Protein AF-A0A7C4MS54-F1 (afdb_monomer_lite)

Radius of gyration: 26.39 Å; chains: 1; bounding box: 42×18×94 Å

Structure (mmCIF, N/CA/C/O backbone):
data_AF-A0A7C4MS54-F1
#
_entry.id   AF-A0A7C4MS54-F1
#
loop_
_atom_site.group_PDB
_atom_site.id
_atom_site.type_symbol
_atom_site.label_atom_id
_atom_site.label_alt_id
_atom_site.label_comp_id
_atom_site.label_asym_id
_atom_site.label_entity_id
_atom_site.label_seq_id
_atom_site.pdbx_PDB_ins_code
_atom_site.Cartn_x
_atom_site.Cartn_y
_atom_site.Cartn_z
_atom_site.occupancy
_atom_site.B_iso_or_equiv
_atom_site.auth_seq_id
_atom_site.auth_comp_id
_atom_site.auth_asym_id
_atom_site.auth_atom_id
_atom_site.pdbx_PDB_model_num
ATOM 1 N N . MET A 1 1 ? -24.067 -3.063 77.037 1.00 51.09 1 MET A N 1
ATOM 2 C CA . MET A 1 1 ? -22.970 -2.999 76.049 1.00 51.09 1 MET A CA 1
ATOM 3 C C . MET A 1 1 ? -23.602 -3.081 74.671 1.00 51.09 1 MET A C 1
ATOM 5 O O . MET A 1 1 ? -23.989 -4.158 74.249 1.00 51.09 1 MET A O 1
ATOM 9 N N . THR A 1 2 ? -23.847 -1.932 74.048 1.00 55.25 2 THR A N 1
ATOM 10 C CA . THR A 1 2 ? -24.515 -1.801 72.745 1.00 55.25 2 THR A CA 1
ATOM 11 C C . THR A 1 2 ? -23.459 -1.516 71.685 1.00 55.25 2 THR A C 1
ATOM 13 O O . THR A 1 2 ? -22.834 -0.459 71.716 1.00 55.25 2 THR A O 1
ATOM 16 N N . SER A 1 3 ? -23.235 -2.466 70.780 1.00 61.16 3 SER A N 1
ATOM 17 C CA . SER A 1 3 ? -22.376 -2.279 69.608 1.00 61.16 3 SER A CA 1
ATOM 18 C C . SER A 1 3 ? -23.014 -1.262 68.649 1.00 61.16 3 SER A C 1
ATOM 20 O O . SER A 1 3 ? -24.208 -1.391 68.368 1.00 61.16 3 SER A O 1
ATOM 22 N N . PRO A 1 4 ? -22.277 -0.263 68.132 1.00 62.69 4 PRO A N 1
ATOM 23 C CA . PRO A 1 4 ? -22.805 0.629 67.107 1.00 62.69 4 PRO A CA 1
ATOM 24 C C . PRO A 1 4 ? -22.898 -0.113 65.766 1.00 62.69 4 PRO A C 1
ATOM 26 O O . PRO A 1 4 ? -21.961 -0.794 65.350 1.00 62.69 4 PRO A O 1
ATOM 29 N N . LEU A 1 5 ? -24.051 -0.002 65.103 1.00 65.44 5 LEU A N 1
ATOM 30 C CA . LEU A 1 5 ? -24.266 -0.513 63.749 1.00 65.44 5 LEU A CA 1
ATOM 31 C C . LEU A 1 5 ? -23.343 0.227 62.762 1.00 65.44 5 LEU A C 1
ATOM 33 O O . LEU A 1 5 ? -23.260 1.456 62.846 1.00 65.44 5 LEU A O 1
ATOM 37 N N . PRO A 1 6 ? -22.685 -0.470 61.816 1.00 61.66 6 PRO A N 1
ATOM 38 C CA . PRO A 1 6 ? -21.919 0.187 60.767 1.00 61.66 6 PRO A CA 1
ATOM 39 C C . PRO A 1 6 ? -22.862 1.057 59.931 1.00 61.66 6 PRO A C 1
ATOM 41 O O . PRO A 1 6 ? -23.870 0.595 59.391 1.00 61.66 6 PRO A O 1
ATOM 44 N N . SER A 1 7 ? -22.553 2.349 59.886 1.00 60.88 7 SER A N 1
ATOM 45 C CA . SER A 1 7 ? -23.285 3.363 59.142 1.00 60.88 7 SER A CA 1
ATOM 46 C C . SER A 1 7 ? -23.323 2.998 57.660 1.00 60.88 7 SER A C 1
ATOM 48 O O . SER A 1 7 ? -22.305 2.986 56.971 1.00 60.88 7 SER A O 1
ATOM 50 N N . ARG A 1 8 ? -24.539 2.707 57.195 1.00 58.69 8 ARG A N 1
ATOM 51 C CA . ARG A 1 8 ? -24.976 2.490 55.812 1.00 58.69 8 ARG A CA 1
ATOM 52 C C . ARG A 1 8 ? -24.769 3.753 54.961 1.00 58.69 8 ARG A C 1
ATOM 54 O O . ARG A 1 8 ? -25.728 4.369 54.512 1.00 58.69 8 ARG A O 1
ATOM 61 N N . THR A 1 9 ? -23.526 4.184 54.801 1.00 56.22 9 THR A N 1
ATOM 62 C CA . THR A 1 9 ? -23.143 5.353 53.993 1.00 56.22 9 THR A CA 1
ATOM 63 C C . THR A 1 9 ? -21.945 5.081 53.086 1.00 56.22 9 THR A C 1
ATOM 65 O O . THR A 1 9 ? -21.664 5.904 52.225 1.00 56.22 9 THR A O 1
ATOM 68 N N . GLU A 1 10 ? -21.281 3.924 53.192 1.00 54.59 10 GLU A N 1
ATOM 69 C CA . GLU A 1 10 ? -20.191 3.551 52.272 1.00 54.59 10 GLU A CA 1
ATOM 70 C C . GLU A 1 10 ? -20.669 2.880 50.969 1.00 54.59 10 GLU A C 1
ATOM 72 O O . GLU A 1 10 ? -19.930 2.861 49.991 1.00 54.59 10 GLU A O 1
ATOM 77 N N . GLU A 1 11 ? -21.916 2.397 50.892 1.00 55.72 11 GLU A N 1
ATOM 78 C CA . GLU A 1 11 ? -22.448 1.727 49.685 1.00 55.72 11 GLU A CA 1
ATOM 79 C C . GLU A 1 11 ? -22.977 2.673 48.595 1.00 55.72 11 GLU A C 1
ATOM 81 O O . GLU A 1 11 ? -23.348 2.234 47.510 1.00 55.72 11 GLU A O 1
ATOM 86 N N . LEU A 1 12 ? -23.016 3.980 48.850 1.00 57.59 12 LEU A N 1
ATOM 87 C CA . LEU A 1 12 ? -23.601 4.962 47.933 1.00 57.59 12 LEU A CA 1
ATOM 88 C C . LEU A 1 12 ? -22.546 5.934 47.419 1.00 57.59 12 LEU A C 1
ATOM 90 O O . LEU A 1 12 ? -22.773 7.137 47.334 1.00 57.59 12 LEU A O 1
ATOM 94 N N . ASN A 1 13 ? -21.377 5.403 47.064 1.00 59.97 13 ASN A N 1
ATOM 95 C CA . ASN A 1 13 ? -20.429 6.129 46.241 1.00 59.97 13 ASN A CA 1
ATOM 96 C C . ASN A 1 13 ? -20.705 5.775 44.766 1.00 59.97 13 ASN A C 1
ATOM 98 O O . ASN A 1 13 ? -20.149 4.804 44.253 1.00 59.97 13 ASN A O 1
ATOM 102 N N . PRO A 1 14 ? -21.560 6.525 44.038 1.00 59.97 14 PRO A N 1
ATOM 103 C CA . PRO A 1 14 ? -21.795 6.286 42.608 1.00 59.97 14 PRO A CA 1
ATOM 104 C C . PRO A 1 14 ? -20.517 6.461 41.767 1.00 59.97 14 PRO A C 1
ATOM 106 O O . PRO A 1 14 ? -20.503 6.130 40.584 1.00 59.97 14 PRO A O 1
ATOM 109 N N . PHE A 1 15 ? -19.442 6.973 42.375 1.00 60.66 15 PHE A N 1
ATOM 110 C CA . PHE A 1 15 ? -18.151 7.213 41.748 1.00 60.66 15 PHE A CA 1
ATOM 111 C C . PHE A 1 15 ? -17.141 6.064 41.878 1.00 60.66 15 PHE A C 1
ATOM 113 O O . PHE A 1 15 ? -16.119 6.096 41.196 1.00 60.66 15 PHE A O 1
ATOM 120 N N . SER A 1 16 ? -17.403 5.017 42.668 1.00 57.62 16 SER A N 1
ATOM 121 C CA . SER A 1 16 ? -16.558 3.811 42.694 1.00 57.62 16 SER A CA 1
ATOM 122 C C . SER A 1 16 ? -16.969 2.821 41.603 1.00 57.62 16 SER A C 1
ATOM 124 O O . SER A 1 16 ? -17.280 1.663 41.861 1.00 57.62 16 SER A O 1
ATOM 126 N N . SER A 1 17 ? -16.973 3.285 40.355 1.00 60.59 17 SER A N 1
ATOM 127 C CA . SER A 1 17 ? -16.931 2.390 39.202 1.00 60.59 17 SER A CA 1
ATOM 128 C C . SER A 1 17 ? -15.465 2.196 38.804 1.00 60.59 17 SER A C 1
ATOM 130 O O . SER A 1 17 ? -14.880 3.125 38.249 1.00 60.59 17 SER A O 1
ATOM 132 N N . PRO A 1 18 ? -14.853 1.009 38.976 1.00 58.78 18 PRO A N 1
ATOM 133 C CA . PRO A 1 18 ? -13.582 0.670 38.326 1.00 58.78 18 PRO A CA 1
ATOM 134 C C . PRO A 1 18 ? -13.771 0.440 36.810 1.00 58.78 18 PRO A C 1
ATOM 136 O O . PRO A 1 18 ? -13.239 -0.502 36.236 1.00 58.78 18 PRO A O 1
ATOM 139 N N . ARG A 1 19 ? -14.591 1.263 36.142 1.00 56.16 19 ARG A N 1
ATOM 140 C CA . ARG A 1 19 ? -14.986 1.101 34.733 1.00 56.16 19 ARG A CA 1
ATOM 141 C C . ARG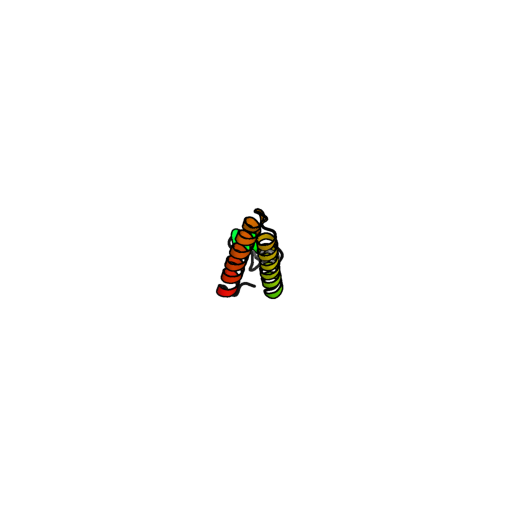 A 1 19 ? -14.836 2.396 33.929 1.00 56.16 19 ARG A C 1
ATOM 143 O O . ARG A 1 19 ? -15.543 2.605 32.953 1.00 56.16 19 ARG A O 1
ATOM 150 N N . THR A 1 20 ? -13.896 3.252 34.325 1.00 54.31 20 THR A N 1
ATOM 151 C CA . THR A 1 20 ? -13.449 4.410 33.523 1.00 54.31 20 THR A CA 1
ATOM 152 C C . THR A 1 20 ? -12.203 4.076 32.690 1.00 54.31 20 THR A C 1
ATOM 154 O O . THR A 1 20 ? -11.604 4.946 32.074 1.00 54.31 20 THR A O 1
ATOM 157 N N . GLU A 1 21 ? -11.825 2.798 32.606 1.00 55.47 21 GLU A N 1
ATOM 158 C CA . GLU A 1 21 ? -10.907 2.286 31.582 1.00 55.47 21 GLU A CA 1
ATOM 159 C C . GLU A 1 21 ? -11.670 1.654 30.412 1.00 55.47 21 GLU A C 1
ATOM 161 O O . GLU A 1 21 ? -11.240 0.681 29.809 1.00 55.47 21 GLU A O 1
ATOM 166 N N . SER A 1 22 ? -12.770 2.270 29.978 1.00 54.03 22 SER A N 1
ATOM 167 C CA . SER A 1 22 ? -13.028 2.287 28.540 1.00 54.03 22 SER A CA 1
ATOM 168 C C . SER A 1 22 ? -12.062 3.296 27.908 1.00 54.03 22 SER A C 1
ATOM 170 O O . SER A 1 22 ? -12.479 4.332 27.383 1.00 54.03 22 SER A O 1
ATOM 172 N N . ARG A 1 23 ? -10.746 3.018 2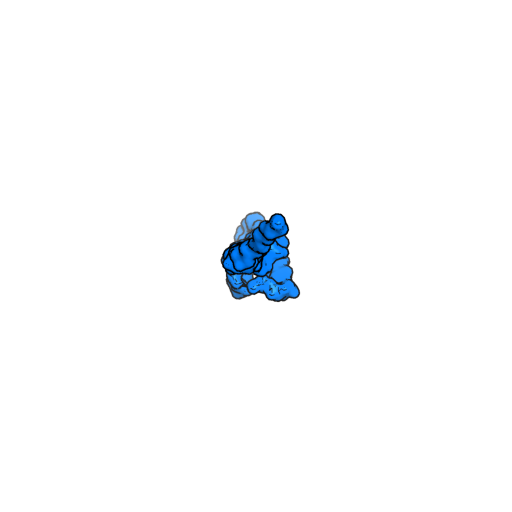7.939 1.00 57.94 23 ARG A N 1
ATOM 173 C CA . ARG A 1 23 ? -9.925 3.464 26.810 1.00 57.94 23 ARG A CA 1
ATOM 174 C C . ARG A 1 23 ? -10.643 2.854 25.629 1.00 57.94 23 ARG A C 1
ATOM 176 O O . ARG A 1 23 ? -10.765 1.636 25.561 1.00 57.94 23 ARG A O 1
ATOM 183 N N . ILE A 1 24 ? -11.236 3.697 24.801 1.00 59.03 24 ILE A N 1
ATOM 184 C CA . ILE A 1 24 ? -11.853 3.277 23.557 1.00 59.03 24 ILE A CA 1
ATOM 185 C C . ILE A 1 24 ? -10.704 2.669 22.759 1.00 59.03 24 ILE A C 1
ATOM 187 O O . ILE A 1 24 ? -9.963 3.403 22.112 1.00 59.03 24 ILE A O 1
ATOM 191 N N . ALA A 1 25 ? -10.472 1.364 22.929 1.00 58.97 25 ALA A N 1
ATOM 192 C CA . ALA A 1 25 ? -9.524 0.617 22.135 1.00 58.97 25 ALA A CA 1
ATOM 193 C C . ALA A 1 25 ? -10.010 0.837 20.714 1.00 58.97 25 ALA A C 1
ATOM 195 O O . ALA A 1 25 ? -11.139 0.474 20.364 1.00 58.97 25 ALA A O 1
ATOM 196 N N . SER A 1 26 ? -9.223 1.581 19.946 1.00 66.12 26 SER A N 1
ATOM 197 C CA . SER A 1 26 ? -9.586 1.819 18.567 1.00 66.12 26 SER A CA 1
ATOM 198 C C . SER A 1 26 ? -9.612 0.440 17.913 1.00 66.12 26 SER A C 1
ATOM 200 O O . SER A 1 26 ? -8.710 -0.353 18.183 1.00 66.12 26 SER A O 1
ATOM 202 N N . PRO A 1 27 ? -10.568 0.121 17.026 1.00 69.56 27 PRO A N 1
ATOM 203 C CA . PRO A 1 27 ? -10.561 -1.139 16.268 1.00 69.56 27 PRO A CA 1
ATOM 204 C C . PRO A 1 27 ? -9.222 -1.431 15.550 1.00 69.56 27 PRO A C 1
ATOM 206 O O . PRO A 1 27 ? -8.969 -2.548 15.097 1.00 69.56 27 PRO A O 1
ATOM 209 N N . ARG A 1 28 ? -8.370 -0.400 15.452 1.00 70.75 28 ARG A N 1
ATOM 210 C CA . ARG A 1 28 ? -7.027 -0.370 14.874 1.00 70.75 28 ARG A CA 1
ATOM 211 C C . ARG A 1 28 ? -5.890 -0.735 15.837 1.00 70.75 28 ARG A C 1
ATOM 213 O O . ARG A 1 28 ? -4.769 -0.917 15.372 1.00 70.75 28 ARG A O 1
ATOM 220 N N . ASP A 1 29 ? -6.137 -0.826 17.143 1.00 73.94 29 ASP A N 1
ATOM 221 C CA . ASP A 1 29 ? -5.109 -1.185 18.134 1.00 73.94 29 ASP A CA 1
ATOM 222 C C . ASP A 1 29 ? -4.716 -2.666 18.043 1.00 73.94 29 ASP A C 1
ATOM 224 O O . ASP A 1 29 ? -3.566 -3.016 18.297 1.00 73.94 29 ASP A O 1
ATOM 228 N N . ASP A 1 30 ? -5.634 -3.505 17.563 1.00 80.38 30 ASP A N 1
ATOM 229 C CA . ASP A 1 30 ? -5.405 -4.924 17.273 1.00 80.38 30 ASP A CA 1
ATOM 230 C C . ASP A 1 30 ? -4.676 -5.168 15.942 1.00 80.38 30 ASP A C 1
ATOM 232 O O . ASP A 1 30 ? -4.401 -6.315 15.579 1.00 80.38 30 ASP A O 1
ATOM 236 N N . TRP A 1 31 ? -4.431 -4.123 15.144 1.00 85.69 31 TRP A N 1
ATOM 237 C CA . TRP A 1 31 ? -3.806 -4.313 13.842 1.00 85.69 31 TRP A CA 1
ATOM 238 C C . TRP A 1 31 ? -2.351 -4.759 14.009 1.00 85.69 31 TRP A C 1
ATOM 240 O O . TRP A 1 31 ? -1.618 -4.195 14.831 1.00 85.69 31 TRP A O 1
ATOM 250 N N . PRO A 1 32 ? -1.881 -5.707 13.178 1.00 87.00 32 PRO A N 1
ATOM 251 C CA . PRO A 1 32 ? -0.469 -6.029 13.100 1.00 87.00 32 PRO A CA 1
ATOM 252 C C . PRO A 1 32 ? 0.343 -4.753 12.877 1.00 87.00 32 PRO A C 1
ATOM 254 O O . PRO A 1 32 ? -0.059 -3.890 12.094 1.00 87.00 32 PRO A O 1
ATOM 257 N N . LEU A 1 33 ? 1.511 -4.638 13.514 1.00 86.44 33 LEU A N 1
ATOM 258 C CA . LEU A 1 33 ? 2.347 -3.434 13.405 1.00 86.44 33 LEU A CA 1
ATOM 259 C C . LEU A 1 33 ? 2.637 -3.051 11.946 1.00 86.44 33 LEU A C 1
ATOM 261 O O . LEU A 1 33 ? 2.625 -1.870 11.615 1.00 86.44 33 LEU A O 1
ATOM 265 N N . TRP A 1 34 ? 2.832 -4.034 11.064 1.00 82.75 34 TRP A N 1
ATOM 266 C CA . TRP A 1 34 ? 3.090 -3.806 9.641 1.00 82.75 34 TRP A CA 1
ATOM 267 C C . TRP A 1 34 ? 1.872 -3.244 8.883 1.00 82.75 34 TRP A C 1
ATOM 269 O O . TRP A 1 34 ? 2.046 -2.384 8.021 1.00 82.75 34 TRP A O 1
ATOM 279 N N . VAL A 1 35 ? 0.647 -3.650 9.244 1.00 85.31 35 VAL A N 1
ATOM 280 C CA . VAL A 1 35 ? -0.612 -3.078 8.726 1.00 85.31 35 VAL A CA 1
ATOM 281 C C . VAL A 1 35 ? -0.801 -1.670 9.281 1.00 85.31 35 VAL A C 1
ATOM 283 O O . VAL A 1 35 ? -1.100 -0.737 8.540 1.00 85.31 35 VAL A O 1
ATOM 286 N N . ARG A 1 36 ? -0.562 -1.490 10.586 1.00 85.12 36 ARG A N 1
ATOM 287 C CA . ARG A 1 36 ? -0.691 -0.199 11.270 1.00 85.12 36 ARG A CA 1
ATOM 288 C C . ARG A 1 36 ? 0.257 0.853 10.709 1.00 85.12 36 ARG A C 1
ATOM 290 O O . ARG A 1 36 ? -0.146 2.005 10.602 1.00 85.12 36 ARG A O 1
ATOM 297 N N . ILE A 1 37 ? 1.484 0.467 10.356 1.00 86.12 37 ILE A N 1
ATOM 298 C CA . ILE A 1 37 ? 2.466 1.344 9.706 1.00 86.12 37 ILE A CA 1
ATOM 299 C C . ILE A 1 37 ? 2.035 1.653 8.267 1.00 86.12 37 ILE A C 1
ATOM 301 O O . ILE A 1 37 ? 2.024 2.820 7.886 1.00 86.12 37 ILE A O 1
ATOM 305 N N . GLY A 1 38 ? 1.636 0.640 7.489 1.00 79.81 38 GLY A N 1
ATOM 306 C CA . GLY A 1 38 ? 1.251 0.820 6.083 1.00 79.81 38 GLY A CA 1
ATOM 307 C C . GLY A 1 38 ? -0.018 1.657 5.886 1.00 79.81 38 GLY A C 1
ATOM 308 O O . GLY A 1 38 ? -0.107 2.448 4.955 1.00 79.81 38 GLY A O 1
ATOM 309 N N . LEU A 1 39 ? -0.990 1.534 6.791 1.00 82.12 39 LEU A N 1
ATOM 310 C CA . LEU A 1 39 ? -2.268 2.258 6.749 1.00 82.12 39 LEU A CA 1
ATOM 311 C C . LEU A 1 39 ? -2.341 3.379 7.793 1.00 82.12 39 LEU A C 1
ATOM 313 O O . LEU A 1 39 ? -3.433 3.840 8.151 1.00 82.12 39 LEU A O 1
ATOM 317 N N . TRP A 1 40 ? -1.192 3.830 8.305 1.00 78.44 40 TRP A N 1
ATOM 318 C CA . TRP A 1 40 ? -1.161 4.857 9.337 1.00 78.44 40 TRP A CA 1
ATOM 319 C C . TRP A 1 40 ? -1.832 6.133 8.814 1.00 78.44 40 TRP A C 1
ATOM 321 O O . TRP A 1 40 ? -1.411 6.707 7.815 1.00 78.44 40 TRP A O 1
ATOM 331 N N . LYS A 1 41 ? -2.906 6.566 9.488 1.00 75.12 41 LYS A N 1
ATOM 332 C CA . LYS A 1 41 ? -3.773 7.697 9.100 1.00 75.12 41 LYS A CA 1
ATOM 333 C C . LYS A 1 41 ? -4.624 7.523 7.837 1.00 75.12 41 LYS A C 1
ATOM 335 O O . LYS A 1 41 ? -5.195 8.509 7.385 1.00 75.12 41 LYS A O 1
ATOM 340 N N . ILE A 1 42 ? -4.803 6.317 7.303 1.00 78.56 42 ILE A N 1
ATOM 341 C CA . ILE A 1 42 ? -5.750 6.096 6.202 1.00 78.56 42 ILE A CA 1
ATOM 342 C C . ILE A 1 42 ? -7.123 5.725 6.794 1.00 78.56 42 ILE A C 1
ATOM 344 O O . ILE A 1 42 ? -7.276 4.637 7.353 1.00 78.56 42 ILE A O 1
ATOM 348 N N . PRO A 1 43 ? -8.135 6.617 6.752 1.00 74.50 43 PRO A N 1
ATOM 349 C CA . PRO A 1 43 ? -9.423 6.365 7.396 1.00 74.50 43 PRO A CA 1
ATOM 350 C C . PRO A 1 43 ? -10.361 5.519 6.531 1.00 74.50 43 PRO A C 1
ATOM 352 O O . PRO A 1 43 ? -11.370 5.041 7.029 1.00 74.50 43 PRO A O 1
ATOM 355 N N . THR A 1 44 ? -10.083 5.366 5.232 1.00 80.88 44 THR A N 1
ATOM 356 C CA . THR A 1 44 ? -11.066 4.831 4.284 1.00 80.88 44 THR A CA 1
ATOM 357 C C . THR A 1 44 ? -10.414 3.960 3.220 1.00 80.88 44 THR A C 1
ATOM 359 O O . THR A 1 44 ? -9.390 4.334 2.645 1.00 80.88 44 THR A O 1
ATOM 362 N N . ARG A 1 45 ? -11.093 2.860 2.870 1.00 83.94 45 ARG A N 1
ATOM 363 C CA . ARG A 1 45 ? -10.719 1.917 1.803 1.00 83.94 45 ARG A CA 1
ATOM 364 C C . ARG A 1 45 ? -10.329 2.603 0.491 1.00 83.94 45 ARG A C 1
ATOM 366 O O . ARG A 1 45 ? -9.321 2.262 -0.117 1.00 83.94 45 ARG A O 1
ATOM 373 N N . ARG A 1 46 ? -11.090 3.624 0.080 1.00 84.19 46 ARG A N 1
ATOM 374 C CA . ARG A 1 46 ? -10.841 4.381 -1.163 1.00 84.19 46 ARG A CA 1
ATOM 375 C C . ARG A 1 46 ? -9.481 5.081 -1.175 1.00 84.19 46 ARG A C 1
ATOM 377 O O . ARG A 1 46 ? -8.820 5.097 -2.205 1.00 84.19 46 ARG A O 1
ATOM 384 N N . ILE A 1 47 ? -9.070 5.647 -0.042 1.00 83.44 47 ILE A N 1
ATOM 385 C CA . ILE A 1 47 ? -7.795 6.365 0.067 1.00 83.44 47 ILE A CA 1
ATOM 386 C C . ILE A 1 47 ? -6.635 5.368 -0.015 1.00 83.44 47 ILE A C 1
ATOM 388 O O . ILE A 1 47 ? -5.670 5.631 -0.726 1.00 83.44 47 ILE A O 1
ATOM 392 N N . ALA A 1 48 ? -6.756 4.202 0.629 1.00 85.06 48 ALA A N 1
ATOM 393 C CA . ALA A 1 48 ? -5.745 3.146 0.555 1.00 85.06 48 ALA A CA 1
ATOM 394 C C . ALA A 1 48 ? -5.515 2.666 -0.889 1.00 85.06 48 ALA A C 1
ATOM 396 O O . ALA A 1 48 ? -4.379 2.620 -1.356 1.00 85.06 48 ALA A O 1
ATOM 397 N N . TRP A 1 49 ? -6.599 2.407 -1.628 1.00 85.12 49 TRP A N 1
ATOM 398 C CA . TRP A 1 49 ? -6.529 2.081 -3.056 1.00 85.12 49 TRP A CA 1
ATOM 399 C C . TRP A 1 49 ? -5.914 3.210 -3.893 1.00 85.12 49 TRP A C 1
ATOM 401 O O . TRP A 1 49 ? -5.181 2.941 -4.841 1.00 85.12 49 TRP A O 1
ATOM 411 N N . GLY A 1 50 ? -6.155 4.471 -3.523 1.00 88.94 50 GLY A N 1
ATOM 412 C CA . GLY A 1 50 ? -5.505 5.627 -4.143 1.00 88.94 50 GLY A CA 1
ATOM 413 C C . GLY A 1 50 ? -3.981 5.610 -3.982 1.00 88.94 50 GLY A C 1
ATOM 414 O O . GLY A 1 50 ? -3.266 5.818 -4.960 1.00 88.94 50 GLY A O 1
ATOM 415 N N . TYR A 1 51 ? -3.472 5.301 -2.785 1.00 85.25 51 TYR A N 1
ATOM 416 C CA . TYR A 1 51 ? -2.028 5.166 -2.541 1.00 85.25 51 TYR A CA 1
ATOM 417 C C . TYR A 1 51 ? -1.407 3.982 -3.284 1.00 85.25 51 TYR A C 1
ATOM 419 O O . TYR A 1 51 ? -0.305 4.114 -3.824 1.00 85.25 51 TYR A O 1
ATOM 427 N N . LEU A 1 52 ? -2.113 2.852 -3.363 1.00 87.88 52 LEU A N 1
ATOM 428 C CA . LEU A 1 52 ? -1.691 1.708 -4.169 1.00 87.88 52 LEU A CA 1
ATOM 429 C C . LEU A 1 52 ? -1.570 2.099 -5.651 1.00 87.88 52 LEU A C 1
ATOM 431 O O . LEU A 1 52 ? -0.535 1.859 -6.271 1.00 87.88 52 LEU A O 1
ATOM 435 N N . ALA A 1 53 ? -2.596 2.753 -6.204 1.00 87.12 53 ALA A N 1
ATOM 436 C CA . ALA A 1 53 ? -2.605 3.202 -7.593 1.00 87.12 53 ALA A CA 1
ATOM 437 C C . ALA A 1 53 ? -1.502 4.236 -7.874 1.00 87.12 53 ALA A C 1
ATOM 439 O O . ALA A 1 53 ? -0.807 4.133 -8.882 1.00 87.12 53 ALA A O 1
ATOM 440 N N . ALA A 1 54 ? -1.289 5.198 -6.971 1.00 87.31 54 ALA A N 1
ATOM 441 C CA . ALA A 1 54 ? -0.207 6.172 -7.091 1.00 87.31 54 ALA A CA 1
ATOM 442 C C . ALA A 1 54 ? 1.171 5.490 -7.078 1.00 87.31 54 ALA A C 1
ATOM 444 O O . ALA A 1 54 ? 2.010 5.782 -7.929 1.00 87.31 54 ALA A O 1
ATOM 445 N N . SER A 1 55 ? 1.383 4.541 -6.160 1.00 86.00 55 SER A N 1
ATOM 446 C CA . SER A 1 55 ? 2.618 3.750 -6.081 1.00 86.00 55 SER A CA 1
ATOM 447 C C . SER A 1 55 ? 2.854 2.932 -7.354 1.00 86.00 55 SER A C 1
ATOM 449 O O . SER A 1 55 ? 3.977 2.888 -7.846 1.00 86.00 55 SER A O 1
ATOM 451 N N . LEU A 1 56 ? 1.802 2.342 -7.933 1.00 89.62 56 LEU A N 1
ATOM 452 C CA . LEU A 1 56 ? 1.870 1.634 -9.216 1.00 89.62 56 LEU A CA 1
ATOM 453 C C . LEU A 1 56 ? 2.234 2.565 -10.378 1.00 89.62 56 LEU A C 1
ATOM 455 O O . LEU A 1 56 ? 3.072 2.210 -11.203 1.00 89.62 56 LEU A O 1
ATOM 459 N N . LEU A 1 57 ? 1.642 3.760 -10.440 1.00 89.88 57 LEU A N 1
ATOM 460 C CA . LEU A 1 57 ? 1.975 4.752 -11.466 1.00 89.88 57 LEU A CA 1
ATOM 461 C C . LEU A 1 57 ? 3.435 5.207 -11.358 1.00 89.88 57 LEU A C 1
ATOM 463 O O . LEU A 1 57 ? 4.123 5.306 -12.371 1.00 89.88 57 LEU A O 1
ATOM 467 N N . LEU A 1 58 ? 3.928 5.436 -10.138 1.00 86.19 58 LEU A N 1
ATOM 468 C CA . LEU A 1 58 ? 5.328 5.782 -9.873 1.00 86.19 58 LEU A CA 1
ATOM 469 C C . LEU A 1 58 ? 6.280 4.632 -10.219 1.00 86.19 58 LEU A C 1
ATOM 471 O O . LEU A 1 58 ? 7.315 4.858 -10.848 1.00 86.19 58 LEU A O 1
ATOM 475 N N . LEU A 1 59 ? 5.918 3.395 -9.873 1.00 87.12 59 LEU A N 1
ATOM 476 C CA . LEU A 1 59 ? 6.654 2.199 -10.278 1.00 87.12 59 LEU A CA 1
ATOM 477 C C . LEU A 1 59 ? 6.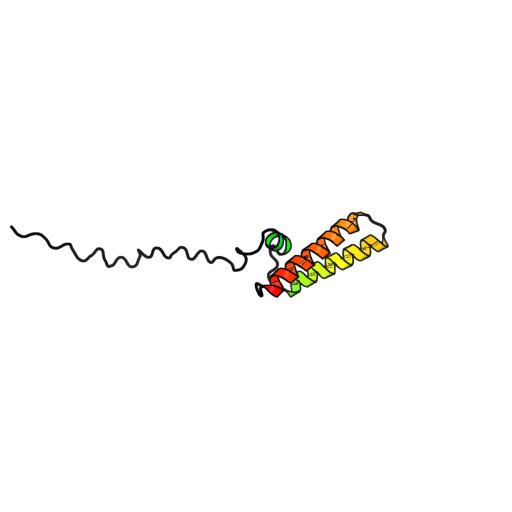761 2.115 -11.804 1.00 87.12 59 LEU A C 1
ATOM 479 O O . LEU A 1 59 ? 7.849 1.934 -12.341 1.00 87.12 59 LEU A O 1
ATOM 483 N N . PHE A 1 60 ? 5.648 2.293 -12.510 1.00 87.31 60 PHE A N 1
ATOM 484 C CA . PHE A 1 60 ? 5.640 2.230 -13.966 1.00 87.31 60 PHE A CA 1
ATOM 485 C C . PHE A 1 60 ? 6.448 3.378 -14.587 1.00 87.31 60 PHE A C 1
ATOM 487 O O . PHE A 1 60 ? 7.263 3.151 -15.477 1.00 87.31 60 PHE A O 1
ATOM 494 N N . GLY A 1 61 ? 6.300 4.602 -14.072 1.00 84.75 61 GLY A N 1
ATOM 495 C CA . GLY A 1 61 ? 7.070 5.761 -14.525 1.00 84.75 61 GLY A CA 1
ATOM 496 C C . GLY A 1 61 ? 8.578 5.586 -14.327 1.00 84.75 61 GLY A C 1
ATOM 497 O O . GLY A 1 61 ? 9.357 5.860 -15.237 1.00 84.75 61 GLY A O 1
ATOM 498 N N . THR A 1 62 ? 9.003 5.069 -13.172 1.00 85.19 62 THR A N 1
ATOM 499 C CA . THR A 1 62 ? 10.425 4.786 -12.906 1.00 85.19 62 THR A CA 1
ATOM 500 C C . THR A 1 62 ? 10.965 3.647 -13.768 1.00 85.19 62 THR A C 1
ATOM 502 O O . THR A 1 62 ? 12.095 3.750 -14.246 1.00 85.19 62 THR A O 1
ATOM 505 N N . ALA A 1 63 ? 10.161 2.614 -14.041 1.00 82.88 63 ALA A N 1
ATOM 506 C CA . ALA A 1 63 ? 10.525 1.536 -14.957 1.00 82.88 63 ALA A CA 1
ATOM 507 C C . ALA A 1 63 ? 10.738 2.043 -16.395 1.00 82.88 63 ALA A C 1
ATOM 509 O O . ALA A 1 63 ? 11.727 1.674 -17.024 1.00 82.88 63 ALA A O 1
ATOM 510 N N . VAL A 1 64 ? 9.873 2.937 -16.893 1.00 84.62 64 VAL A N 1
ATOM 511 C CA . VAL A 1 64 ? 10.004 3.550 -18.231 1.00 84.62 64 VAL A CA 1
ATOM 512 C C . VAL A 1 64 ? 11.268 4.405 -18.344 1.00 84.62 64 VAL A C 1
ATOM 514 O O . VAL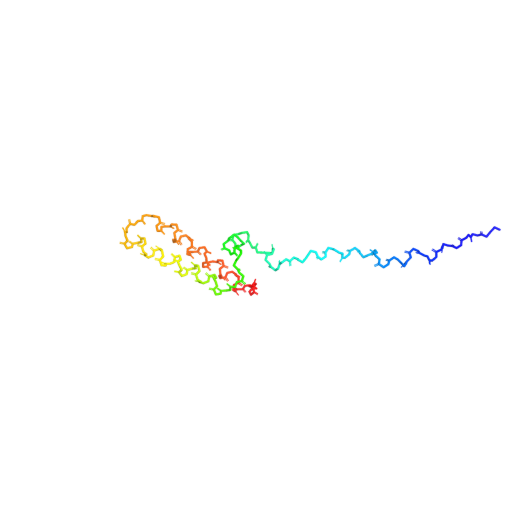 A 1 64 ? 11.942 4.381 -19.370 1.00 84.62 64 VAL A O 1
ATOM 517 N N .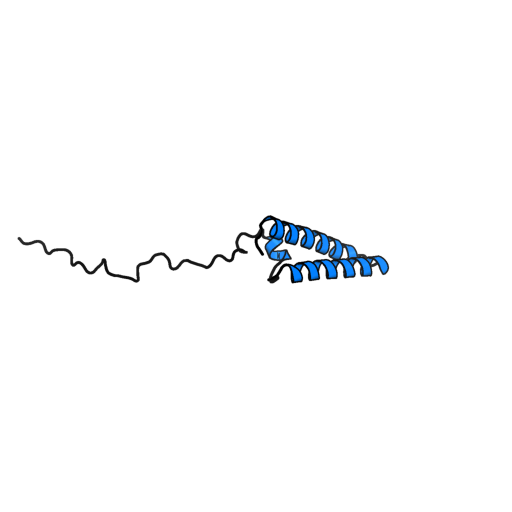 VAL A 1 65 ? 11.611 5.145 -17.287 1.00 84.19 65 VAL A N 1
ATOM 518 C CA . VAL A 1 65 ? 12.807 6.005 -17.250 1.00 84.19 65 VAL A CA 1
ATOM 519 C C . VAL A 1 65 ? 14.093 5.198 -16.978 1.00 84.19 65 VAL A C 1
ATOM 521 O O . VAL A 1 65 ? 15.193 5.724 -17.127 1.00 84.19 65 VAL A O 1
ATOM 524 N N . GLY A 1 66 ? 13.989 3.914 -16.611 1.00 73.25 66 GLY A N 1
ATOM 525 C CA . GLY A 1 66 ? 15.140 3.065 -16.281 1.00 73.25 66 GLY A CA 1
ATOM 526 C C . GLY A 1 66 ? 15.788 3.411 -14.936 1.00 73.25 66 GLY A C 1
ATOM 527 O O . GLY A 1 66 ? 16.988 3.216 -14.746 1.00 73.25 66 GLY A O 1
ATOM 528 N N . PHE A 1 67 ? 15.012 3.957 -13.996 1.00 77.19 67 PHE A N 1
ATOM 529 C CA . PHE A 1 67 ? 15.505 4.434 -12.708 1.00 77.19 67 PHE A CA 1
ATOM 530 C C . PHE A 1 67 ? 15.350 3.355 -11.621 1.00 77.19 67 PHE A C 1
ATOM 532 O O . PHE A 1 67 ? 14.243 2.930 -11.289 1.00 77.19 67 PHE A O 1
ATOM 539 N N . TRP A 1 68 ? 16.472 2.926 -11.035 1.00 74.00 68 TRP A N 1
ATOM 540 C CA . TRP A 1 68 ? 16.541 1.830 -10.054 1.00 74.00 68 TRP A CA 1
ATOM 541 C C . TRP A 1 68 ? 15.685 1.990 -8.773 1.00 74.00 68 TRP A C 1
ATOM 543 O O . TRP A 1 68 ? 15.265 0.964 -8.230 1.00 74.00 68 TRP A O 1
ATOM 553 N N . PRO A 1 69 ? 15.329 3.203 -8.290 1.00 77.06 69 PRO A N 1
ATOM 554 C CA . PRO A 1 69 ? 14.414 3.372 -7.158 1.00 77.06 69 PRO A CA 1
ATOM 555 C C . PRO A 1 69 ? 12.989 2.877 -7.410 1.00 77.06 69 PRO A C 1
ATOM 557 O O . PRO A 1 69 ? 12.208 2.810 -6.463 1.00 77.06 69 PRO A O 1
ATOM 560 N N . GLY A 1 70 ? 12.652 2.462 -8.637 1.00 76.12 70 GLY A N 1
ATOM 561 C CA . GLY A 1 70 ? 11.424 1.717 -8.920 1.00 76.12 70 GLY A CA 1
ATOM 562 C C . GLY A 1 70 ? 11.216 0.521 -7.988 1.00 76.12 70 GLY A C 1
ATOM 563 O O . GLY A 1 70 ? 10.095 0.260 -7.568 1.00 76.12 70 GLY A O 1
ATOM 564 N N . LEU A 1 71 ? 12.291 -0.136 -7.541 1.00 80.56 71 LEU A N 1
ATOM 565 C CA . LEU A 1 71 ? 12.211 -1.237 -6.572 1.00 80.56 71 LEU A CA 1
ATOM 566 C C . LEU A 1 71 ? 11.553 -0.837 -5.240 1.00 80.56 71 LEU A C 1
ATOM 568 O O . LEU A 1 71 ? 10.835 -1.642 -4.651 1.00 80.56 71 LEU A O 1
ATOM 572 N N . ILE A 1 72 ? 11.741 0.406 -4.785 1.00 85.19 72 ILE A N 1
ATOM 573 C CA . ILE A 1 72 ? 11.112 0.912 -3.555 1.00 85.19 72 ILE A CA 1
ATOM 574 C C . ILE A 1 72 ? 9.602 1.048 -3.762 1.00 85.19 72 ILE A C 1
ATOM 576 O O . ILE A 1 72 ? 8.823 0.701 -2.877 1.00 85.19 72 ILE A O 1
ATOM 580 N N . PHE A 1 73 ? 9.177 1.492 -4.946 1.00 84.50 73 PHE A N 1
ATOM 581 C CA . PHE A 1 73 ? 7.760 1.550 -5.294 1.00 84.50 73 PHE A CA 1
ATOM 582 C C . PHE A 1 73 ? 7.154 0.160 -5.465 1.00 84.50 73 PHE A C 1
ATOM 584 O O . PHE A 1 73 ? 6.014 -0.043 -5.070 1.00 84.50 73 PHE A O 1
ATOM 591 N N . LEU A 1 74 ? 7.911 -0.817 -5.969 1.00 85.06 74 LEU A N 1
ATOM 592 C CA . LEU A 1 74 ? 7.458 -2.206 -6.052 1.00 85.06 74 LEU A CA 1
ATOM 593 C C . LEU A 1 74 ? 7.216 -2.790 -4.657 1.00 85.06 74 LEU A C 1
ATOM 595 O O . LEU A 1 74 ? 6.164 -3.380 -4.409 1.00 85.06 74 LEU A O 1
ATOM 599 N N . LEU A 1 75 ? 8.143 -2.548 -3.726 1.00 87.88 75 LEU A N 1
ATOM 600 C CA . LEU A 1 75 ? 7.969 -2.914 -2.324 1.00 87.88 75 LEU A CA 1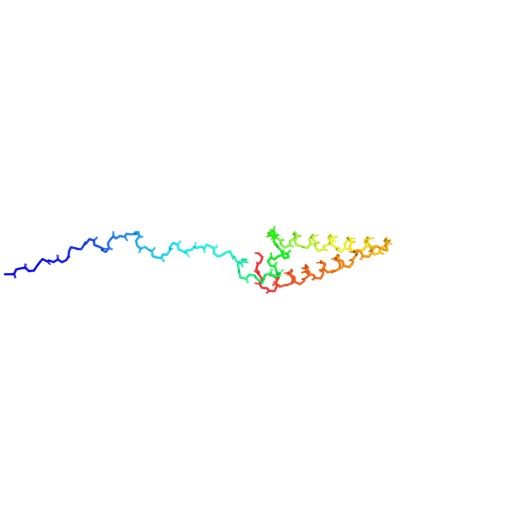
ATOM 601 C C . LEU A 1 75 ? 6.766 -2.195 -1.699 1.00 87.88 75 LEU A C 1
ATOM 603 O O . LEU A 1 75 ? 5.983 -2.823 -0.992 1.00 87.88 75 LEU A O 1
ATOM 607 N N . ALA A 1 76 ? 6.586 -0.903 -1.985 1.00 86.31 76 ALA A N 1
ATOM 608 C CA . ALA A 1 76 ? 5.439 -0.142 -1.501 1.00 86.31 76 ALA A CA 1
ATOM 609 C C . ALA A 1 76 ? 4.113 -0.712 -2.030 1.00 86.31 76 ALA A C 1
ATOM 611 O O . ALA A 1 76 ? 3.183 -0.896 -1.252 1.00 86.31 76 ALA A O 1
ATOM 612 N N . VAL A 1 77 ? 4.030 -1.042 -3.323 1.00 88.81 77 VAL A N 1
ATOM 613 C CA . VAL A 1 77 ? 2.847 -1.667 -3.937 1.00 88.81 77 VAL A CA 1
ATOM 614 C C . VAL A 1 77 ? 2.525 -2.994 -3.260 1.00 88.81 77 VAL A C 1
ATOM 616 O O . VAL A 1 77 ? 1.387 -3.197 -2.845 1.00 88.81 77 VAL A O 1
ATOM 619 N N . TYR A 1 78 ? 3.523 -3.868 -3.108 1.00 89.06 78 TYR A N 1
ATOM 620 C CA . TYR A 1 78 ? 3.350 -5.154 -2.437 1.00 89.06 78 TYR A CA 1
ATOM 621 C C . TYR A 1 78 ? 2.859 -4.977 -0.994 1.00 89.06 78 TYR A C 1
ATOM 623 O O . TYR A 1 78 ? 1.904 -5.620 -0.569 1.00 89.06 78 TYR A O 1
ATOM 631 N N . TRP A 1 79 ? 3.459 -4.046 -0.253 1.00 87.69 79 TRP A N 1
ATOM 632 C CA . TRP A 1 79 ? 3.078 -3.785 1.131 1.00 87.69 79 TRP A CA 1
ATOM 633 C C . TRP A 1 79 ? 1.653 -3.223 1.243 1.00 87.69 79 TRP A C 1
ATOM 635 O O . TRP A 1 79 ? 0.874 -3.693 2.072 1.00 87.69 79 TRP A O 1
ATOM 645 N N . TYR A 1 80 ? 1.264 -2.266 0.394 1.00 85.25 80 TYR A N 1
ATOM 646 C CA . TYR A 1 80 ? -0.110 -1.756 0.378 1.00 85.25 80 TYR A CA 1
ATOM 647 C C . TYR A 1 80 ? -1.120 -2.836 -0.010 1.00 85.25 80 TYR A C 1
ATOM 649 O O . TYR A 1 80 ? -2.202 -2.870 0.569 1.00 85.25 80 TYR A O 1
ATOM 657 N N . TRP A 1 81 ? -0.774 -3.721 -0.946 1.00 87.69 81 TRP A N 1
ATOM 658 C CA . TRP A 1 81 ? -1.626 -4.841 -1.340 1.00 87.69 81 TRP A CA 1
ATOM 659 C C . TRP A 1 81 ? -1.925 -5.769 -0.158 1.00 87.69 81 TRP A C 1
ATOM 661 O O . TRP A 1 81 ? -3.090 -6.001 0.158 1.00 87.69 81 TRP A O 1
ATOM 671 N N . GLU A 1 82 ? -0.886 -6.215 0.550 1.00 90.56 82 GLU A N 1
ATOM 672 C CA . GLU A 1 82 ? -1.013 -7.057 1.746 1.00 90.56 82 GLU A CA 1
ATOM 673 C C . GLU A 1 82 ? -1.791 -6.354 2.868 1.00 90.56 82 GLU A C 1
ATOM 675 O O . GLU A 1 82 ? -2.674 -6.940 3.492 1.00 90.56 82 GLU A O 1
ATOM 680 N N . ALA A 1 83 ? -1.510 -5.070 3.116 1.00 86.12 83 ALA A N 1
ATOM 681 C CA . ALA A 1 83 ? -2.164 -4.327 4.190 1.00 86.12 83 ALA A CA 1
ATOM 682 C C . ALA A 1 83 ? -3.660 -4.113 3.908 1.00 86.12 83 ALA A C 1
ATOM 684 O O . ALA A 1 83 ? -4.486 -4.269 4.808 1.00 86.12 83 ALA A O 1
ATOM 685 N N . ILE A 1 84 ? -4.019 -3.780 2.663 1.00 86.00 84 ILE A N 1
ATOM 686 C CA . ILE A 1 84 ? -5.415 -3.641 2.225 1.00 86.00 84 ILE A CA 1
ATOM 687 C C . ILE A 1 84 ? -6.123 -4.994 2.285 1.00 86.00 84 ILE A C 1
ATOM 689 O O . ILE A 1 84 ? -7.236 -5.052 2.802 1.00 86.00 84 ILE A O 1
ATOM 693 N N . GLY A 1 85 ? -5.477 -6.063 1.804 1.00 86.44 85 GLY A N 1
ATOM 694 C CA . GLY A 1 85 ? -6.012 -7.424 1.829 1.00 86.44 85 GLY A CA 1
ATOM 695 C C . GLY A 1 85 ? -6.336 -7.886 3.246 1.00 86.44 85 GLY A C 1
ATOM 696 O O . GLY A 1 85 ? -7.468 -8.276 3.518 1.00 86.44 85 GLY A O 1
ATOM 697 N N . TRP A 1 86 ? -5.399 -7.720 4.183 1.00 88.25 86 TRP A N 1
ATOM 698 C CA . TRP A 1 86 ? -5.619 -8.086 5.582 1.00 88.25 86 TRP A CA 1
ATOM 699 C C . TRP A 1 86 ? -6.798 -7.321 6.207 1.00 88.25 86 TRP A C 1
ATOM 701 O O . TRP A 1 86 ? -7.627 -7.918 6.896 1.00 88.25 86 TRP A O 1
ATOM 711 N N . VAL A 1 87 ? -6.920 -6.009 5.963 1.00 84.69 87 VAL A N 1
ATOM 712 C CA . VAL A 1 87 ? -8.040 -5.214 6.506 1.00 84.69 87 VAL A CA 1
ATOM 713 C C . VAL A 1 87 ? -9.374 -5.571 5.838 1.00 84.69 87 VAL A C 1
ATOM 715 O O . VAL A 1 87 ? -10.390 -5.627 6.537 1.00 84.69 87 VAL A O 1
ATOM 718 N N . ASP A 1 88 ? -9.379 -5.844 4.527 1.00 85.19 88 ASP A N 1
ATOM 719 C CA . ASP A 1 88 ? -10.556 -6.310 3.779 1.00 85.19 88 ASP A CA 1
ATOM 720 C C . ASP A 1 88 ? -11.045 -7.674 4.307 1.00 85.19 88 ASP A C 1
ATOM 722 O O . ASP A 1 88 ? -12.230 -7.818 4.608 1.00 85.19 88 ASP A O 1
ATOM 726 N N . GLU A 1 89 ? -10.148 -8.647 4.497 1.00 85.94 89 GLU A N 1
ATOM 727 C CA . GLU A 1 89 ? -10.471 -9.985 5.023 1.00 85.94 89 GLU A CA 1
ATOM 728 C C . GLU A 1 89 ? -11.011 -9.942 6.453 1.00 85.94 89 GLU A C 1
ATOM 730 O O . GLU A 1 89 ? -11.940 -10.669 6.803 1.00 85.94 89 GLU A O 1
ATOM 735 N N . ASN A 1 90 ? -10.464 -9.056 7.285 1.00 84.19 90 ASN A N 1
ATOM 736 C CA . ASN A 1 90 ? -10.892 -8.916 8.672 1.00 84.19 90 ASN A CA 1
ATOM 737 C C . ASN A 1 90 ? -12.098 -7.969 8.830 1.00 84.19 90 ASN A C 1
ATOM 739 O O . ASN A 1 90 ? -12.592 -7.812 9.944 1.00 84.19 90 ASN A O 1
ATOM 743 N N . SER A 1 91 ? -12.590 -7.341 7.749 1.00 72.69 91 SER A N 1
ATOM 744 C CA . SER A 1 91 ? -13.656 -6.322 7.777 1.00 72.69 91 SER A CA 1
ATOM 745 C C . SER A 1 91 ? -13.398 -5.193 8.796 1.00 72.69 91 SER A C 1
ATOM 747 O O . SER A 1 91 ? -14.325 -4.692 9.431 1.00 72.69 91 SER A O 1
ATOM 749 N N . ARG A 1 92 ? -12.127 -4.795 8.974 1.00 71.38 92 ARG A N 1
ATOM 750 C CA . ARG A 1 92 ? -11.658 -3.905 10.062 1.00 71.38 92 ARG A CA 1
ATOM 751 C C . ARG A 1 92 ? -11.430 -2.438 9.653 1.00 71.38 92 ARG A C 1
ATOM 753 O O . ARG A 1 92 ? -10.671 -1.756 10.335 1.00 71.38 92 ARG A O 1
ATOM 760 N N . TRP A 1 93 ? -12.027 -1.954 8.559 1.00 68.88 93 TRP A N 1
ATOM 761 C CA . TRP A 1 93 ? -11.835 -0.574 8.061 1.00 68.88 93 TRP A CA 1
ATOM 762 C C . TRP A 1 93 ? -12.248 0.526 9.050 1.00 68.88 93 TRP A C 1
ATOM 764 O O . TRP A 1 93 ? -13.359 0.417 9.609 1.00 68.88 93 TRP A O 1
#

pLDDT: mean 76.18, std 12.09, range [51.09, 90.56]

Secondary structure (DSSP, 8-state):
--PPPP-TTSS--TT--S--------TTTTS-HHHHHHTTT--SHHHHHHHHHHHHHHHHHHHHHT-TTHHHHHHHHHHHHHHHHHHHHTT--

Sequence (93 aa):
MTSPLPSRTEELNPFSSPRTESRIASPRDDWPLWVRIGLWKIPTRRIAWGYLAASLLLLFGTAVVGFWPGLIFLLAVYWYWEAIGWVDENSRW

Foldseek 3Di:
DDDDDPDPPPVPPPPPDPPPPCPVCQLCVPPDPLLCVLCVPPPDLVVLVVQLVVLVVVLVVCVVVVHPCSVVSVVNNVSSVVSSVVCVVVVSD